Protein AF-A0A1A8ADJ1-F1 (afdb_monomer_lite)

Organism: Nothobranchius furzeri (NCBI:txid105023)

Structure (mmCIF, N/CA/C/O backbone):
data_AF-A0A1A8ADJ1-F1
#
_entry.id   AF-A0A1A8ADJ1-F1
#
loop_
_atom_site.group_PDB
_atom_site.id
_atom_site.type_symbol
_atom_site.label_atom_id
_atom_site.label_alt_id
_atom_site.label_comp_id
_atom_site.label_asym_id
_atom_site.label_entity_id
_atom_site.label_seq_id
_atom_site.pdbx_PDB_ins_code
_atom_site.Cartn_x
_atom_site.Cartn_y
_atom_site.Cartn_z
_atom_site.occupancy
_atom_site.B_iso_or_equiv
_atom_site.auth_seq_id
_atom_site.auth_comp_id
_atom_site.auth_asym_id
_atom_site.auth_atom_id
_atom_site.pdbx_PDB_model_num
ATOM 1 N N . VAL A 1 1 ? 2.678 -31.074 -3.397 1.00 87.25 1 VAL A N 1
ATOM 2 C CA . VAL A 1 1 ? 1.955 -30.328 -4.460 1.00 87.25 1 VAL A CA 1
ATOM 3 C C . VAL A 1 1 ? 1.879 -28.835 -4.158 1.00 87.25 1 VAL A C 1
ATOM 5 O O . VAL A 1 1 ? 2.437 -28.079 -4.932 1.00 87.25 1 VAL A O 1
ATOM 8 N N . PHE A 1 2 ? 1.310 -28.398 -3.027 1.00 93.00 2 PHE A N 1
ATOM 9 C CA . PHE A 1 2 ? 1.237 -26.970 -2.656 1.00 93.00 2 PHE A CA 1
ATOM 10 C C . PHE A 1 2 ? 2.589 -26.233 -2.717 1.00 93.00 2 PHE A C 1
ATOM 12 O O . PHE A 1 2 ? 2.708 -25.214 -3.387 1.00 93.00 2 PHE A O 1
ATOM 19 N N . VAL A 1 3 ? 3.635 -26.805 -2.111 1.00 93.75 3 VAL A N 1
ATOM 20 C CA . VAL A 1 3 ? 4.992 -26.227 -2.138 1.00 93.75 3 VAL A CA 1
ATOM 21 C C . VAL A 1 3 ? 5.535 -26.101 -3.566 1.00 93.75 3 VAL A C 1
ATOM 23 O O . VAL A 1 3 ? 6.111 -25.077 -3.905 1.00 93.75 3 VAL A O 1
ATOM 26 N N . LEU A 1 4 ? 5.305 -27.099 -4.426 1.00 93.88 4 LEU A N 1
ATOM 27 C CA . LEU A 1 4 ? 5.736 -27.049 -5.828 1.00 93.88 4 LEU A CA 1
ATOM 28 C C . LEU A 1 4 ? 5.036 -25.921 -6.593 1.00 93.88 4 LEU A C 1
ATOM 30 O O . LEU A 1 4 ? 5.687 -25.212 -7.351 1.00 93.88 4 LEU A O 1
ATOM 34 N N . VAL A 1 5 ? 3.735 -25.724 -6.362 1.00 94.44 5 VAL A N 1
ATOM 35 C CA . VAL A 1 5 ? 2.977 -24.621 -6.970 1.00 94.44 5 VAL A CA 1
ATOM 36 C C . VAL A 1 5 ? 3.534 -23.272 -6.517 1.00 94.44 5 VAL A C 1
ATOM 38 O O . VAL A 1 5 ? 3.793 -22.418 -7.359 1.00 94.44 5 VAL A O 1
ATOM 41 N N . LEU A 1 6 ? 3.785 -23.095 -5.215 1.00 91.94 6 LEU A N 1
ATOM 42 C CA . LEU A 1 6 ? 4.380 -21.862 -4.691 1.00 91.94 6 LEU A CA 1
ATOM 43 C C . LEU A 1 6 ? 5.757 -21.585 -5.302 1.00 91.94 6 LEU A C 1
ATOM 45 O O . LEU A 1 6 ? 6.013 -20.465 -5.732 1.00 91.94 6 LEU A O 1
ATOM 49 N N . VAL A 1 7 ? 6.612 -22.606 -5.404 1.00 94.56 7 VAL A N 1
ATOM 50 C CA . VAL A 1 7 ? 7.945 -22.476 -6.010 1.00 94.56 7 VAL A CA 1
ATOM 51 C C . VAL A 1 7 ? 7.849 -22.051 -7.475 1.00 94.56 7 VAL A C 1
ATOM 53 O O . VAL A 1 7 ? 8.554 -21.132 -7.882 1.00 94.56 7 VAL A O 1
ATOM 56 N N . LEU A 1 8 ? 6.960 -22.662 -8.264 1.00 94.12 8 LEU A N 1
ATOM 57 C CA . LEU A 1 8 ? 6.774 -22.288 -9.670 1.00 94.12 8 LEU A CA 1
ATOM 58 C C . LEU A 1 8 ? 6.313 -20.834 -9.815 1.00 94.12 8 LEU A C 1
ATOM 60 O O . LEU A 1 8 ? 6.860 -20.101 -10.636 1.00 94.12 8 LEU A O 1
ATOM 64 N N . VAL A 1 9 ? 5.360 -20.397 -8.988 1.00 91.69 9 VAL A N 1
ATOM 65 C CA . VAL A 1 9 ? 4.896 -19.002 -8.977 1.00 91.69 9 VAL A CA 1
ATOM 66 C C . VAL A 1 9 ? 6.034 -18.047 -8.604 1.00 91.69 9 VAL A C 1
ATOM 68 O O . VAL A 1 9 ? 6.210 -17.028 -9.267 1.00 91.69 9 VAL A O 1
ATOM 71 N N . SER A 1 10 ? 6.854 -18.382 -7.601 1.00 88.06 10 SER A N 1
ATOM 72 C CA . SER A 1 10 ? 8.014 -17.567 -7.218 1.00 88.06 10 SER A CA 1
ATOM 73 C C . SER A 1 10 ? 9.059 -17.461 -8.331 1.00 88.06 10 SER A C 1
ATOM 75 O O . SER A 1 10 ? 9.594 -16.377 -8.554 1.00 88.06 10 SER A O 1
ATOM 77 N N . VAL A 1 11 ? 9.333 -18.550 -9.059 1.00 90.38 11 VAL A N 1
ATOM 78 C CA . VAL A 1 11 ? 10.274 -18.541 -10.194 1.00 90.38 11 VAL A CA 1
ATOM 79 C C . VAL A 1 11 ? 9.740 -17.683 -11.343 1.00 90.38 11 VAL A C 1
ATOM 81 O O . VAL A 1 11 ? 10.486 -16.886 -11.908 1.00 90.38 11 VAL A O 1
ATOM 84 N N . LEU A 1 12 ? 8.442 -17.782 -11.648 1.00 89.06 12 LEU A N 1
ATOM 85 C CA . LEU A 1 12 ? 7.790 -16.952 -12.669 1.00 89.06 12 LEU A CA 1
ATOM 86 C C . LEU A 1 12 ? 7.793 -15.455 -12.323 1.00 89.06 12 LEU A C 1
ATOM 88 O O . LEU A 1 12 ? 7.687 -14.621 -13.219 1.00 89.06 12 LEU A O 1
ATOM 92 N N . TRP A 1 13 ? 7.947 -15.102 -11.046 1.00 83.88 13 TRP A N 1
ATOM 93 C CA . TRP A 1 13 ? 7.990 -13.714 -10.587 1.00 83.88 13 TRP A CA 1
ATOM 94 C C . TRP A 1 13 ? 9.356 -13.035 -10.801 1.00 83.88 13 TRP A C 1
ATOM 96 O O . TRP A 1 13 ? 9.438 -11.810 -10.843 1.00 83.88 13 TRP A O 1
ATOM 106 N N . ILE A 1 14 ? 10.438 -13.799 -10.989 1.00 83.94 14 ILE A N 1
ATOM 107 C CA . ILE A 1 14 ? 11.802 -13.272 -11.193 1.00 83.94 14 ILE A CA 1
ATOM 108 C C . ILE A 1 14 ? 11.910 -12.255 -12.354 1.00 83.94 14 ILE A C 1
ATOM 110 O O . ILE A 1 14 ? 12.433 -11.163 -12.113 1.00 83.94 14 ILE A O 1
ATOM 114 N N . PRO A 1 15 ? 11.429 -12.529 -13.588 1.00 79.38 15 PRO A N 1
ATOM 115 C CA . PRO A 1 15 ? 11.544 -11.573 -14.698 1.00 79.38 15 PRO A CA 1
ATOM 116 C C . PRO A 1 15 ? 10.787 -10.265 -14.431 1.00 79.38 15 PRO A C 1
ATOM 118 O O . PRO A 1 15 ? 11.233 -9.189 -14.825 1.00 79.38 15 PRO A O 1
ATOM 121 N N . VAL A 1 16 ? 9.671 -10.346 -13.704 1.00 77.25 16 VAL A N 1
ATOM 122 C CA . VAL A 1 16 ? 8.857 -9.186 -13.324 1.00 77.25 16 VAL A CA 1
ATOM 123 C C . VAL A 1 16 ? 9.631 -8.260 -12.376 1.00 77.25 16 VAL A C 1
ATOM 125 O O . VAL A 1 16 ?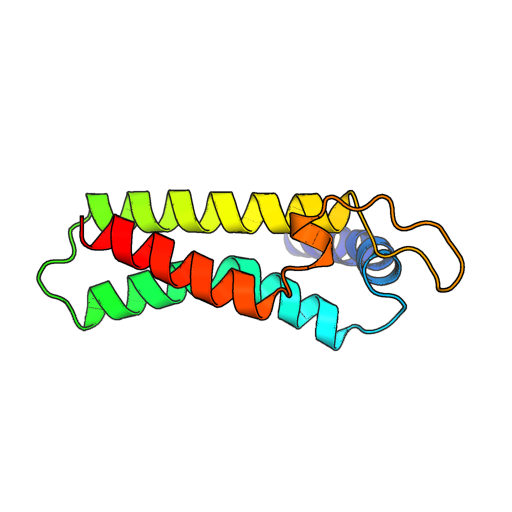 9.605 -7.040 -12.541 1.00 77.25 16 VAL A O 1
ATOM 128 N N . VAL A 1 17 ? 10.378 -8.826 -11.422 1.00 75.69 17 VAL A N 1
ATOM 129 C CA . VAL A 1 17 ? 11.231 -8.055 -10.499 1.00 75.69 17 VAL A CA 1
ATOM 130 C C . VAL A 1 17 ? 12.350 -7.332 -11.250 1.00 75.69 17 VAL A C 1
ATOM 132 O O . VAL A 1 17 ? 12.645 -6.175 -10.950 1.00 75.69 17 VAL A O 1
ATOM 135 N N . GLN A 1 18 ? 12.958 -7.983 -12.246 1.00 71.94 18 GLN A N 1
ATOM 136 C CA . GLN A 1 18 ? 14.040 -7.389 -13.036 1.00 71.94 18 GLN A CA 1
ATOM 137 C C . GLN A 1 18 ? 13.560 -6.214 -13.901 1.00 71.94 18 GLN A C 1
ATOM 139 O O . GLN A 1 18 ? 14.282 -5.227 -14.037 1.00 71.94 18 GLN A O 1
ATOM 144 N N . ALA A 1 19 ? 12.334 -6.287 -14.429 1.00 68.12 19 ALA A N 1
ATOM 145 C CA . ALA A 1 19 ? 11.751 -5.242 -15.271 1.00 68.12 19 ALA A CA 1
ATOM 146 C C . ALA A 1 19 ? 11.308 -3.983 -14.496 1.00 68.12 19 ALA A C 1
ATOM 148 O O . ALA A 1 19 ? 11.267 -2.895 -15.063 1.00 68.12 19 ALA A O 1
ATOM 149 N N . SER A 1 20 ? 10.962 -4.105 -13.209 1.00 60.53 20 SER A N 1
ATOM 150 C CA . SER A 1 20 ? 10.227 -3.054 -12.490 1.00 60.53 20 SER A CA 1
ATOM 151 C C . SER A 1 20 ? 11.085 -1.878 -11.990 1.00 60.53 20 SER A C 1
ATOM 153 O O . SER A 1 20 ? 10.539 -0.788 -11.838 1.00 60.53 20 SER A O 1
ATOM 155 N N . GLN A 1 21 ? 12.395 -2.032 -11.735 1.00 58.41 21 GLN A N 1
ATOM 156 C CA . GLN A 1 21 ? 13.208 -0.978 -11.080 1.00 58.41 21 GLN A CA 1
ATOM 157 C C . GLN A 1 21 ? 14.716 -1.017 -11.418 1.00 58.41 21 GLN A C 1
ATOM 159 O O . GLN A 1 21 ? 15.553 -0.881 -10.526 1.00 58.41 21 GLN A O 1
ATOM 164 N N . GLY A 1 22 ? 15.104 -1.258 -12.678 1.00 61.12 22 GLY A N 1
ATOM 165 C CA . GLY A 1 22 ? 16.497 -1.066 -13.134 1.00 61.12 22 GLY A CA 1
ATOM 166 C C . GLY A 1 22 ? 17.589 -1.790 -12.319 1.00 61.12 22 GLY A C 1
ATOM 167 O O . GLY A 1 22 ? 18.729 -1.335 -12.287 1.00 61.12 22 GLY A O 1
ATOM 168 N N . GLY A 1 23 ? 17.247 -2.885 -11.624 1.00 58.88 23 GLY A N 1
ATOM 169 C CA . GLY A 1 23 ? 18.161 -3.661 -10.772 1.00 58.88 23 GLY A CA 1
ATOM 170 C C . GLY A 1 23 ? 18.172 -3.318 -9.272 1.00 58.88 23 GLY A C 1
ATOM 171 O O . GLY A 1 23 ? 18.862 -3.996 -8.511 1.00 58.88 23 GLY A O 1
ATOM 172 N N . GLN A 1 24 ? 17.404 -2.332 -8.793 1.00 69.69 24 GLN A N 1
ATOM 173 C CA . GLN A 1 24 ? 17.358 -1.974 -7.365 1.00 69.69 24 GLN A CA 1
ATOM 174 C C . GLN A 1 24 ? 16.297 -2.776 -6.588 1.00 69.69 24 GLN A C 1
ATOM 176 O O . GLN A 1 24 ? 15.217 -2.283 -6.262 1.00 69.69 24 GLN A O 1
ATOM 181 N N . LEU A 1 25 ? 16.635 -4.023 -6.237 1.00 77.56 25 LEU A N 1
ATOM 182 C CA . LEU A 1 25 ? 15.749 -4.967 -5.531 1.00 77.56 25 LEU A CA 1
ATOM 183 C C . LEU A 1 25 ? 15.184 -4.420 -4.204 1.00 77.56 25 LEU A C 1
ATOM 185 O O . LEU A 1 25 ? 14.032 -4.677 -3.860 1.00 77.56 25 LEU A O 1
ATOM 189 N N . PHE A 1 26 ? 15.979 -3.635 -3.471 1.00 77.25 26 PHE A N 1
ATOM 190 C CA . PHE A 1 26 ? 15.562 -3.032 -2.202 1.00 77.25 26 PHE A CA 1
ATOM 191 C C . PHE A 1 26 ? 14.405 -2.035 -2.379 1.00 77.25 26 PHE A C 1
ATOM 193 O O . PHE A 1 26 ? 13.416 -2.105 -1.653 1.00 77.25 26 PHE A O 1
ATOM 200 N N . ILE A 1 27 ? 14.488 -1.161 -3.388 1.00 76.56 27 ILE A N 1
ATOM 201 C CA . ILE A 1 27 ? 13.452 -0.157 -3.668 1.00 76.56 27 ILE A CA 1
ATOM 202 C C . ILE A 1 27 ? 12.150 -0.828 -4.113 1.00 76.56 27 ILE A C 1
ATOM 204 O O . ILE A 1 27 ? 11.074 -0.396 -3.712 1.00 76.56 27 ILE A O 1
ATOM 208 N N . TYR A 1 28 ? 12.244 -1.925 -4.867 1.00 81.62 28 TYR A N 1
ATOM 209 C CA . TYR A 1 28 ? 11.090 -2.724 -5.279 1.00 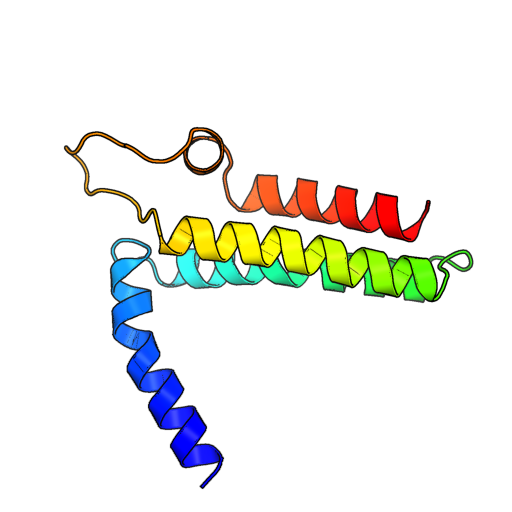81.62 28 TYR A CA 1
ATOM 210 C C . TYR A 1 28 ? 10.338 -3.352 -4.092 1.00 81.62 28 TYR A C 1
ATOM 212 O O . TYR A 1 28 ? 9.120 -3.226 -3.974 1.00 81.62 28 TYR A O 1
ATOM 220 N N . ILE A 1 29 ? 11.052 -4.017 -3.180 1.00 83.69 29 ILE A N 1
ATOM 221 C CA . ILE A 1 29 ? 10.415 -4.642 -2.008 1.00 83.69 29 ILE A CA 1
ATOM 222 C C . ILE A 1 29 ? 9.812 -3.571 -1.095 1.00 83.69 29 ILE A C 1
ATOM 224 O O . ILE A 1 29 ? 8.715 -3.749 -0.550 1.00 83.69 29 ILE A O 1
ATOM 228 N N . GLN A 1 30 ? 10.515 -2.448 -0.941 1.00 83.69 30 GLN A N 1
ATOM 229 C CA . GLN A 1 30 ? 10.047 -1.340 -0.125 1.00 83.69 30 GLN A CA 1
ATOM 230 C C . GLN A 1 30 ? 8.791 -0.695 -0.720 1.00 83.69 30 GLN A C 1
ATOM 232 O O . GLN A 1 30 ? 7.854 -0.427 0.033 1.00 83.69 30 GLN A O 1
ATOM 237 N N . SER A 1 31 ? 8.721 -0.480 -2.039 1.00 85.19 31 SER A N 1
ATOM 238 C CA . SER A 1 31 ? 7.549 0.128 -2.680 1.00 85.19 31 SER A CA 1
ATOM 239 C C . SER A 1 31 ? 6.307 -0.755 -2.543 1.00 85.19 31 SER A C 1
ATOM 241 O O . SER A 1 31 ? 5.268 -0.265 -2.107 1.00 85.19 31 SER A O 1
ATOM 243 N N . ILE A 1 32 ? 6.424 -2.067 -2.777 1.00 86.44 32 ILE A N 1
ATOM 244 C CA . ILE A 1 32 ? 5.308 -3.014 -2.612 1.00 86.44 32 ILE A CA 1
ATOM 245 C C . ILE A 1 32 ? 4.814 -3.053 -1.167 1.00 86.44 32 ILE A C 1
ATOM 247 O O . ILE A 1 32 ? 3.613 -2.932 -0.919 1.00 86.44 32 ILE A O 1
ATOM 251 N N . SER A 1 33 ? 5.733 -3.178 -0.205 1.00 88.94 33 SER A N 1
ATOM 252 C CA . SER A 1 33 ? 5.381 -3.155 1.222 1.00 88.94 33 SER A CA 1
ATOM 253 C C . SER A 1 33 ? 4.645 -1.862 1.576 1.00 88.94 33 SER A C 1
ATOM 255 O O . SER A 1 33 ? 3.629 -1.878 2.265 1.00 88.94 33 SER A O 1
ATOM 257 N N . THR A 1 34 ? 5.094 -0.743 1.013 1.00 88.94 34 THR A N 1
ATOM 258 C CA . THR A 1 34 ? 4.516 0.583 1.226 1.00 88.94 34 THR A CA 1
ATOM 259 C C . THR A 1 34 ? 3.111 0.741 0.619 1.00 88.94 34 THR A C 1
ATOM 261 O O . THR A 1 34 ? 2.353 1.592 1.072 1.00 88.94 34 THR A O 1
ATOM 264 N N . TYR A 1 35 ? 2.705 -0.086 -0.349 1.00 88.25 35 TYR A N 1
ATOM 265 C CA . TYR A 1 35 ? 1.345 -0.060 -0.906 1.00 88.25 35 TYR A CA 1
ATOM 266 C C . TYR A 1 35 ? 0.336 -0.889 -0.106 1.00 88.25 35 TYR A C 1
ATOM 268 O O . TYR A 1 35 ? -0.848 -0.559 -0.096 1.00 88.25 35 TYR A O 1
ATOM 276 N N . LEU A 1 36 ? 0.789 -1.947 0.572 1.00 89.06 36 LEU A N 1
ATOM 277 C CA . LEU A 1 36 ? -0.093 -2.932 1.213 1.00 89.06 36 LEU A CA 1
ATOM 278 C C . LEU A 1 36 ? -0.104 -2.840 2.744 1.00 89.06 36 LEU A C 1
ATOM 280 O O . LEU A 1 36 ? -1.136 -3.048 3.378 1.00 89.06 36 LEU A O 1
ATOM 284 N N . GLN A 1 37 ? 1.038 -2.530 3.353 1.00 90.56 37 GLN A N 1
ATOM 285 C CA . GLN A 1 37 ? 1.218 -2.511 4.804 1.00 90.56 37 GLN A CA 1
ATOM 286 C C . GLN A 1 37 ? 0.504 -1.350 5.533 1.00 90.56 37 GLN A C 1
ATOM 288 O O . GLN A 1 37 ? 0.013 -1.593 6.639 1.00 90.56 37 GLN A O 1
ATOM 293 N N . PRO A 1 38 ? 0.388 -0.122 4.979 1.00 90.69 38 PRO A N 1
ATOM 294 C CA . PRO A 1 38 ? -0.187 1.007 5.721 1.00 90.69 38 PRO A CA 1
ATOM 295 C C . PRO A 1 38 ? -1.681 0.876 6.076 1.00 90.69 38 PRO A C 1
ATOM 297 O O . PRO A 1 38 ? -2.051 1.173 7.211 1.00 90.69 38 PRO A O 1
ATOM 300 N N . PRO A 1 39 ? -2.567 0.386 5.183 1.00 89.38 39 PRO A N 1
ATOM 301 C CA . PRO A 1 39 ? -3.956 0.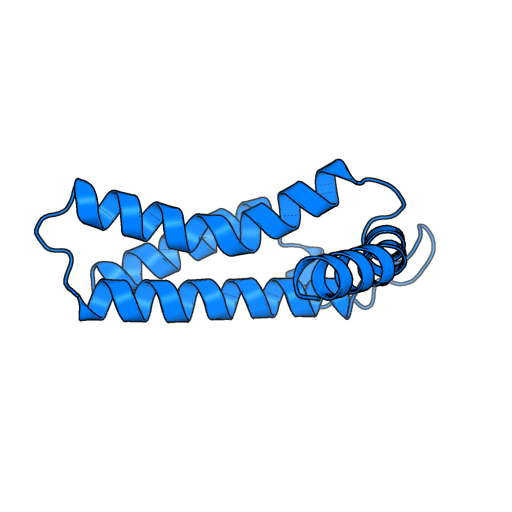087 5.538 1.00 89.38 39 PRO A CA 1
ATOM 302 C C . PRO A 1 39 ? -4.071 -0.874 6.724 1.00 89.38 39 PRO A C 1
ATOM 304 O O . PRO A 1 39 ? -4.851 -0.644 7.647 1.00 89.38 39 PRO A O 1
ATOM 307 N N . VAL A 1 40 ? -3.260 -1.935 6.712 1.00 91.81 40 VAL A N 1
ATOM 308 C CA . VAL A 1 40 ? -3.269 -2.978 7.742 1.00 91.81 40 VAL A CA 1
ATOM 309 C C . VAL A 1 40 ? -2.777 -2.425 9.078 1.00 91.81 40 VAL A C 1
ATOM 311 O O . VAL A 1 40 ? -3.400 -2.678 10.109 1.00 91.81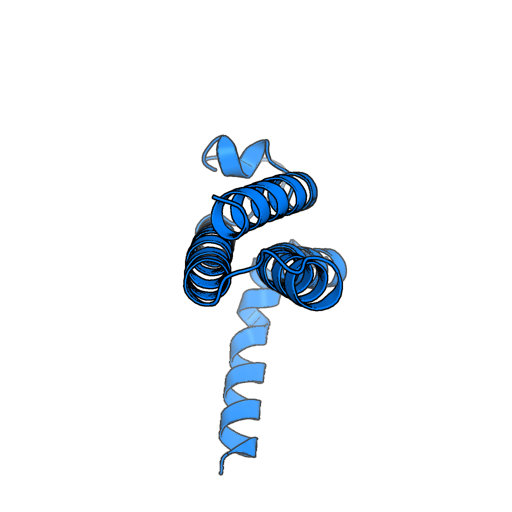 40 VAL A O 1
ATOM 314 N N . SER A 1 41 ? -1.695 -1.638 9.075 1.00 93.31 41 SER A N 1
ATOM 315 C CA . SER A 1 41 ? -1.138 -1.063 10.303 1.00 93.31 41 SER A CA 1
ATOM 316 C C . SER A 1 41 ? -2.086 -0.057 10.957 1.00 93.31 41 SER A C 1
ATOM 318 O O . SER A 1 41 ? -2.259 -0.103 12.172 1.00 93.31 41 SER A O 1
ATOM 320 N N . ILE A 1 42 ? -2.757 0.798 10.178 1.00 93.12 42 ILE A N 1
ATOM 321 C CA . ILE A 1 42 ? -3.731 1.767 10.701 1.00 93.12 42 ILE A CA 1
ATOM 322 C C . ILE A 1 42 ? -4.911 1.059 11.359 1.00 93.12 42 ILE A C 1
ATOM 324 O O . ILE A 1 42 ? -5.301 1.420 12.464 1.00 93.12 42 ILE A O 1
ATOM 328 N N . ILE A 1 43 ? -5.455 0.023 10.726 1.00 92.00 43 ILE A N 1
ATOM 329 C CA . ILE A 1 43 ? -6.594 -0.718 11.282 1.00 92.00 43 ILE A CA 1
ATOM 330 C C . ILE A 1 43 ? -6.191 -1.466 12.547 1.00 92.00 43 ILE A C 1
ATOM 332 O O . ILE A 1 43 ? -6.943 -1.465 13.518 1.00 92.00 43 ILE A O 1
ATOM 336 N N . PHE A 1 44 ? -4.990 -2.046 12.569 1.00 92.06 44 PHE A N 1
ATOM 337 C CA . PHE A 1 44 ? -4.455 -2.690 13.761 1.00 92.06 44 PHE A CA 1
ATOM 338 C C . PHE A 1 44 ? -4.287 -1.693 14.918 1.00 92.06 44 PHE A C 1
ATOM 340 O O . PHE A 1 44 ? -4.771 -1.935 16.023 1.00 92.06 44 PHE A O 1
ATOM 347 N N . LEU A 1 45 ? -3.677 -0.532 14.659 1.00 92.44 45 LEU A N 1
ATOM 348 C CA . LEU A 1 45 ? -3.507 0.523 15.661 1.00 92.44 45 LEU A CA 1
ATOM 349 C C . LEU A 1 45 ? -4.854 1.059 16.162 1.00 92.44 45 LEU A C 1
ATOM 351 O O . LEU A 1 45 ? -5.053 1.178 17.370 1.00 92.44 45 LEU A O 1
ATOM 355 N N . MET A 1 46 ? -5.798 1.328 15.261 1.00 89.31 46 MET A N 1
ATOM 356 C CA . MET A 1 46 ? -7.140 1.796 15.617 1.00 89.31 46 MET A CA 1
ATOM 357 C C . MET A 1 46 ? -7.928 0.736 16.394 1.00 89.31 46 MET A C 1
ATOM 359 O O . MET A 1 46 ? -8.647 1.076 17.330 1.00 89.31 46 MET A O 1
ATOM 363 N N . GLY A 1 47 ? -7.769 -0.548 16.072 1.00 89.56 47 GLY A N 1
ATOM 364 C CA . GLY A 1 47 ? -8.386 -1.644 16.818 1.00 89.56 47 GLY A CA 1
ATOM 365 C C . GLY A 1 47 ? -7.840 -1.784 18.243 1.00 89.56 47 GLY A C 1
ATOM 366 O O . GLY A 1 47 ? -8.609 -2.013 19.173 1.00 89.56 47 GLY A O 1
ATOM 367 N N . CYS A 1 48 ? -6.529 -1.605 18.438 1.00 89.38 48 CYS A N 1
ATOM 368 C CA . CYS A 1 48 ? -5.902 -1.712 19.758 1.00 89.38 48 CYS A CA 1
ATOM 369 C C . CYS A 1 48 ? -6.126 -0.476 20.642 1.00 89.38 48 CYS A C 1
ATOM 371 O O . CYS A 1 48 ? -6.389 -0.615 21.836 1.00 89.38 48 CYS A O 1
ATOM 373 N N . PHE A 1 49 ? -5.993 0.728 20.079 1.00 89.44 49 PHE A N 1
ATOM 374 C CA . PHE A 1 49 ? -5.946 1.972 20.855 1.00 89.44 49 PHE A CA 1
ATOM 375 C C . PHE A 1 49 ? -7.254 2.773 20.834 1.00 89.44 49 PHE A C 1
ATOM 377 O O . PHE A 1 49 ? -7.434 3.647 21.683 1.00 89.44 49 PHE A O 1
ATOM 384 N N . TRP A 1 50 ? -8.187 2.493 19.915 1.00 86.12 50 TRP A N 1
ATOM 385 C CA . TRP A 1 50 ? -9.393 3.302 19.737 1.00 86.12 50 TRP A CA 1
ATOM 386 C C . TRP A 1 50 ? -10.680 2.500 19.945 1.00 86.12 50 TRP A C 1
ATOM 388 O O . TRP A 1 50 ? -11.133 1.744 19.090 1.00 86.12 50 TRP A O 1
ATOM 398 N N . ARG A 1 51 ? -11.346 2.728 21.084 1.00 76.00 51 ARG A N 1
ATOM 399 C CA . ARG A 1 51 ? -12.599 2.035 21.444 1.00 76.00 51 ARG A CA 1
ATOM 400 C C . ARG A 1 51 ? -13.786 2.327 20.524 1.00 76.00 51 ARG A C 1
ATOM 402 O O . ARG A 1 51 ? -14.763 1.591 20.563 1.00 76.00 51 ARG A O 1
ATOM 409 N N . ARG A 1 52 ? -13.730 3.402 19.731 1.00 80.19 52 ARG A N 1
ATOM 410 C CA . ARG A 1 52 ? -14.806 3.793 18.804 1.00 80.19 52 ARG A CA 1
ATOM 411 C C . ARG A 1 52 ? -14.687 3.121 17.430 1.00 80.19 52 ARG A C 1
ATOM 413 O O . ARG A 1 52 ? -15.485 3.417 16.548 1.00 80.19 52 ARG A O 1
ATOM 420 N N . THR A 1 53 ? -13.678 2.276 17.231 1.00 81.19 53 THR A N 1
ATOM 421 C CA . THR A 1 53 ? -13.484 1.541 15.980 1.00 81.19 53 THR A CA 1
ATOM 422 C C . THR A 1 53 ? -14.608 0.524 15.807 1.00 81.19 53 THR A C 1
ATOM 424 O O . THR A 1 53 ? -14.770 -0.379 16.624 1.00 81.19 53 THR A O 1
ATOM 427 N N . ASN A 1 54 ? -15.389 0.677 14.739 1.00 87.62 54 ASN A N 1
ATOM 428 C CA . ASN A 1 54 ? -16.503 -0.211 14.414 1.00 87.62 54 ASN A CA 1
ATOM 429 C C . ASN A 1 54 ? -16.065 -1.299 13.424 1.00 87.62 54 ASN A C 1
ATOM 431 O O . ASN A 1 54 ? -15.212 -1.055 12.571 1.00 87.62 54 ASN A O 1
ATOM 435 N N . GLU A 1 55 ? -16.725 -2.459 13.447 1.00 88.00 55 GLU A N 1
ATOM 436 C CA . GLU A 1 55 ? -16.455 -3.564 12.507 1.00 88.00 55 GLU A CA 1
ATOM 437 C C . GLU A 1 55 ? -16.627 -3.137 11.042 1.00 88.00 55 GLU A C 1
ATOM 439 O O . GLU A 1 55 ? -15.795 -3.443 10.190 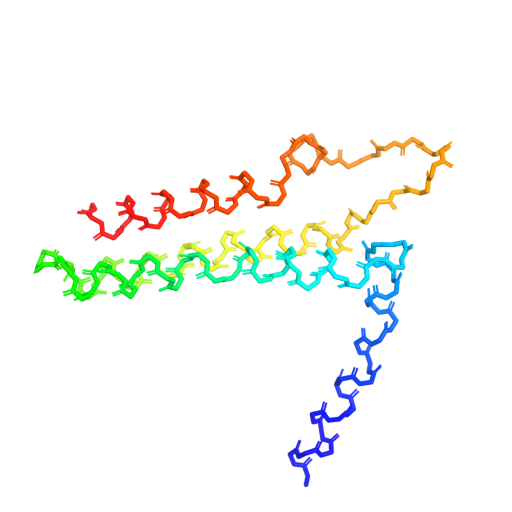1.00 88.00 55 GLU A O 1
ATOM 444 N N . LYS A 1 56 ? -17.683 -2.363 10.754 1.00 89.06 56 LYS A N 1
ATOM 445 C CA . LYS A 1 56 ? -17.944 -1.836 9.408 1.00 89.06 56 LYS A CA 1
ATOM 446 C C . LYS A 1 56 ? -16.846 -0.869 8.959 1.00 89.06 56 LYS A C 1
ATOM 448 O O . LYS A 1 56 ? -16.379 -0.986 7.832 1.00 89.06 56 LYS A O 1
ATOM 453 N N . GLY A 1 57 ? -16.412 0.039 9.836 1.00 87.75 57 GLY A N 1
ATOM 454 C CA . GLY A 1 57 ? -15.333 0.991 9.543 1.00 87.75 57 GLY A CA 1
ATOM 455 C C . GLY A 1 57 ? -14.000 0.284 9.298 1.00 87.75 57 GLY A C 1
ATOM 456 O O . GLY A 1 57 ? -13.307 0.589 8.333 1.00 87.75 57 GLY A O 1
ATOM 457 N N . ALA A 1 58 ? -13.679 -0.738 10.097 1.00 89.88 58 ALA A N 1
ATOM 458 C CA . ALA A 1 58 ? -12.497 -1.572 9.888 1.00 89.88 58 ALA A CA 1
ATOM 459 C C . ALA A 1 58 ? -12.550 -2.329 8.547 1.00 89.88 58 ALA A C 1
ATOM 461 O O . ALA A 1 58 ? -11.573 -2.329 7.800 1.00 89.88 58 ALA A O 1
ATOM 462 N N . PHE A 1 59 ? -13.695 -2.927 8.203 1.00 91.56 59 PHE A N 1
ATOM 463 C CA . PHE A 1 59 ? -13.865 -3.650 6.940 1.00 91.56 59 PHE A CA 1
ATOM 464 C C . PHE A 1 59 ? -13.748 -2.730 5.717 1.00 91.56 59 PHE A C 1
ATOM 466 O O . PHE A 1 59 ? -12.991 -3.024 4.788 1.00 91.56 59 PHE A O 1
ATOM 473 N N . TRP A 1 60 ? -14.463 -1.601 5.716 1.00 91.69 60 TRP A N 1
ATOM 474 C CA . TRP A 1 60 ? -14.425 -0.642 4.610 1.00 91.69 60 TRP A CA 1
ATOM 475 C C . TRP A 1 60 ? -13.080 0.075 4.523 1.00 91.69 60 TRP A C 1
ATOM 477 O O . TRP A 1 60 ? -12.569 0.255 3.420 1.00 91.69 60 TRP A O 1
ATOM 487 N N . GLY A 1 61 ? -12.459 0.397 5.659 1.00 92.00 61 GLY A N 1
ATOM 488 C CA . GLY A 1 61 ? -11.112 0.955 5.715 1.00 92.00 61 GLY A CA 1
ATOM 489 C C . GLY A 1 61 ? -10.086 0.021 5.081 1.00 92.00 61 GLY A C 1
ATOM 490 O O . GLY A 1 61 ? -9.302 0.459 4.239 1.00 92.00 61 GLY A O 1
ATOM 491 N N . LEU A 1 62 ? -10.134 -1.278 5.408 1.00 92.38 62 LEU A N 1
ATOM 492 C CA . LEU A 1 62 ? -9.218 -2.263 4.825 1.00 92.38 62 LEU A CA 1
ATOM 493 C C . LEU A 1 62 ? -9.477 -2.419 3.332 1.00 92.38 62 LEU A C 1
ATOM 495 O O . LEU A 1 62 ? -8.542 -2.397 2.540 1.00 92.38 62 LEU A O 1
ATOM 499 N N . THR A 1 63 ? -10.748 -2.553 2.954 1.00 93.69 63 THR A N 1
ATOM 500 C CA . THR A 1 63 ? -11.156 -2.794 1.568 1.00 93.69 63 THR A CA 1
ATOM 501 C C . THR A 1 63 ? -10.756 -1.627 0.672 1.00 93.69 63 THR A C 1
ATOM 503 O O . THR A 1 63 ? -10.112 -1.838 -0.354 1.00 93.69 63 THR A O 1
ATOM 506 N N . VAL A 1 64 ? -11.074 -0.390 1.064 1.00 93.12 64 VAL A N 1
ATOM 507 C CA . VAL A 1 64 ? -10.728 0.816 0.298 1.00 93.12 64 VAL A CA 1
ATOM 508 C C . VAL A 1 64 ? -9.215 1.020 0.267 1.00 93.12 64 VAL A C 1
ATOM 510 O O . VAL A 1 64 ? -8.654 1.204 -0.812 1.00 93.12 64 VAL A O 1
ATOM 513 N N . GLY A 1 65 ? -8.536 0.923 1.414 1.00 92.19 65 GLY A N 1
ATOM 514 C CA . GLY A 1 65 ? -7.084 1.088 1.494 1.00 92.19 65 GLY A CA 1
ATOM 515 C C . GLY A 1 65 ? -6.321 0.068 0.653 1.00 92.19 65 GLY A C 1
ATOM 516 O O . GLY A 1 65 ? -5.437 0.432 -0.119 1.00 92.19 65 GLY A O 1
ATOM 517 N N . LEU A 1 66 ? -6.696 -1.208 0.741 1.00 92.69 66 LEU A N 1
ATOM 518 C CA . LEU A 1 66 ? -6.066 -2.264 -0.044 1.00 92.69 66 LEU A CA 1
ATOM 519 C C . LEU A 1 66 ? -6.381 -2.117 -1.536 1.00 92.69 66 LEU A C 1
ATOM 521 O O . LEU A 1 66 ? -5.492 -2.293 -2.360 1.00 92.69 66 LEU A O 1
ATOM 525 N N . THR A 1 67 ? -7.610 -1.737 -1.899 1.00 93.81 67 THR A N 1
ATOM 526 C CA . THR A 1 67 ? -7.986 -1.512 -3.306 1.00 93.81 67 THR A CA 1
ATOM 527 C C . THR A 1 67 ? -7.167 -0.381 -3.922 1.00 93.81 67 THR A C 1
ATOM 529 O O . THR A 1 67 ? -6.595 -0.551 -4.996 1.00 93.81 67 THR A O 1
ATOM 532 N N . VAL A 1 68 ? -7.045 0.756 -3.232 1.00 91.06 68 VAL A N 1
ATOM 533 C CA . VAL A 1 68 ? -6.256 1.903 -3.706 1.00 91.06 68 VAL A CA 1
ATOM 534 C C . VAL A 1 68 ? -4.764 1.553 -3.788 1.00 91.06 68 VAL A C 1
ATOM 536 O O . VAL A 1 68 ? -4.118 1.874 -4.788 1.00 91.06 68 VAL A O 1
ATOM 539 N N . GLY A 1 69 ? -4.226 0.834 -2.796 1.00 90.56 69 GLY A N 1
ATOM 540 C CA . GLY A 1 69 ? -2.853 0.319 -2.819 1.00 90.56 69 GLY A CA 1
ATOM 541 C C . GLY A 1 69 ? -2.588 -0.635 -3.990 1.00 90.56 69 GLY A C 1
ATOM 542 O O . GLY A 1 69 ? -1.609 -0.469 -4.717 1.00 90.56 69 GLY A O 1
ATOM 543 N N . CYS A 1 70 ? -3.497 -1.580 -4.241 1.00 90.50 70 CYS A N 1
ATOM 544 C CA . CYS A 1 70 ? -3.418 -2.514 -5.365 1.00 90.50 70 CYS A CA 1
ATOM 545 C C . CYS A 1 70 ? -3.506 -1.809 -6.722 1.00 90.50 70 CYS A C 1
ATOM 547 O O . CYS A 1 70 ? -2.745 -2.146 -7.625 1.00 90.50 70 CYS A O 1
ATOM 549 N N . ILE A 1 71 ? -4.385 -0.812 -6.875 1.00 89.75 71 ILE A N 1
ATOM 550 C CA . ILE A 1 71 ? -4.461 -0.009 -8.106 1.00 89.75 71 ILE A CA 1
ATOM 551 C C . ILE A 1 71 ? -3.120 0.678 -8.364 1.00 89.75 71 ILE A C 1
ATOM 553 O O . ILE A 1 71 ? -2.624 0.637 -9.488 1.00 89.75 71 ILE A O 1
ATOM 557 N N . ARG A 1 72 ? -2.492 1.263 -7.335 1.00 85.56 72 ARG A N 1
ATOM 558 C CA . ARG A 1 72 ? -1.172 1.883 -7.495 1.00 85.56 72 ARG A CA 1
ATOM 559 C C . ARG A 1 72 ? -0.101 0.866 -7.879 1.00 85.56 72 ARG A C 1
ATOM 561 O O . ARG A 1 72 ? 0.677 1.141 -8.786 1.00 85.56 72 ARG A O 1
ATOM 568 N N . MET A 1 73 ? -0.101 -0.305 -7.243 1.00 85.44 73 MET A N 1
ATOM 569 C CA . MET A 1 73 ? 0.814 -1.395 -7.579 1.00 85.44 73 MET A CA 1
ATOM 570 C C . MET A 1 73 ? 0.660 -1.825 -9.047 1.00 85.44 73 MET A C 1
ATOM 572 O O . MET A 1 73 ? 1.654 -1.955 -9.753 1.00 85.44 73 MET A O 1
ATOM 576 N N . LEU A 1 74 ? -0.575 -1.994 -9.530 1.00 85.44 74 LEU A N 1
ATOM 577 C CA . LEU A 1 74 ? -0.852 -2.334 -10.929 1.00 85.44 74 LEU A CA 1
ATOM 578 C C . LEU A 1 74 ? -0.404 -1.231 -11.893 1.00 85.44 74 LEU A C 1
ATOM 580 O O . LEU A 1 74 ? 0.168 -1.533 -12.936 1.00 85.44 74 LEU A O 1
ATOM 584 N N . LEU A 1 75 ? -0.628 0.039 -11.552 1.00 81.69 75 LEU A N 1
ATOM 585 C CA . LEU A 1 75 ? -0.170 1.160 -12.373 1.00 81.69 75 LEU A CA 1
ATOM 586 C C . LEU A 1 75 ? 1.358 1.202 -12.476 1.00 81.69 75 LEU A C 1
ATOM 588 O O . LEU A 1 75 ? 1.870 1.405 -13.573 1.00 81.69 75 LEU A O 1
ATOM 592 N N . ASP A 1 76 ? 2.077 0.962 -11.378 1.00 78.31 76 ASP A N 1
ATOM 593 C CA . ASP A 1 76 ? 3.544 0.874 -11.383 1.00 78.31 76 ASP A CA 1
ATOM 594 C C . ASP A 1 76 ? 4.050 -0.324 -12.215 1.00 78.31 76 ASP A C 1
ATOM 596 O O . ASP A 1 76 ? 5.132 -0.249 -12.797 1.00 78.31 76 ASP A O 1
ATOM 600 N N . PHE A 1 77 ? 3.273 -1.412 -12.313 1.00 77.94 77 PHE A N 1
ATOM 601 C CA . PHE A 1 77 ? 3.580 -2.547 -13.194 1.00 77.94 77 PHE A CA 1
ATOM 602 C C . PHE A 1 77 ? 3.328 -2.251 -14.677 1.00 77.94 77 PHE A C 1
ATOM 604 O O . PHE A 1 77 ? 4.106 -2.690 -15.519 1.00 77.94 77 PHE A O 1
ATOM 611 N N . ILE A 1 78 ? 2.246 -1.538 -15.006 1.00 79.06 78 ILE A N 1
ATOM 612 C CA . ILE A 1 78 ? 1.884 -1.196 -16.394 1.00 79.06 78 ILE A CA 1
ATOM 613 C C . ILE A 1 78 ? 2.807 -0.105 -16.947 1.00 79.06 78 ILE A C 1
ATOM 615 O O . ILE A 1 78 ? 3.146 -0.124 -18.128 1.00 79.06 78 ILE A O 1
ATOM 619 N N . TYR A 1 79 ? 3.219 0.833 -16.093 1.00 73.31 79 TYR A N 1
ATOM 620 C CA . TYR A 1 79 ? 4.021 1.996 -16.453 1.00 73.31 79 TYR A CA 1
ATOM 621 C C . TYR A 1 79 ? 5.382 1.974 -15.736 1.00 73.31 79 TYR A C 1
ATOM 623 O O . TYR A 1 79 ? 5.624 2.800 -14.844 1.00 73.31 79 TYR A O 1
ATOM 631 N N . PRO A 1 80 ? 6.283 1.039 -16.104 1.00 71.38 80 PRO A N 1
ATOM 632 C CA . PRO A 1 80 ? 7.621 0.983 -15.536 1.00 71.38 80 PRO A CA 1
ATOM 633 C C . PRO A 1 80 ? 8.424 2.232 -15.905 1.00 71.38 80 PRO A C 1
ATOM 635 O O . PRO A 1 80 ? 8.084 2.980 -16.825 1.00 71.38 80 PRO A O 1
ATOM 638 N N . ALA A 1 81 ? 9.503 2.474 -15.164 1.00 68.12 81 ALA A N 1
ATOM 639 C CA . ALA A 1 81 ? 10.362 3.610 -15.442 1.00 68.12 81 ALA A CA 1
ATOM 640 C C . ALA A 1 81 ? 11.096 3.448 -16.777 1.00 68.12 81 ALA A C 1
ATOM 642 O O . ALA A 1 81 ? 11.832 2.468 -16.905 1.00 68.12 81 ALA A O 1
ATOM 643 N N . PRO A 1 82 ? 10.944 4.379 -17.743 1.00 69.25 82 PRO A N 1
ATOM 644 C CA . PRO A 1 82 ? 11.775 4.352 -18.929 1.00 69.25 82 PRO A CA 1
ATOM 645 C C . PRO A 1 82 ? 13.250 4.560 -18.549 1.00 69.25 82 PRO A C 1
ATOM 647 O O . PRO A 1 82 ? 13.550 5.222 -17.545 1.00 69.25 82 PRO A O 1
ATOM 650 N N . PRO A 1 83 ? 14.179 3.993 -19.333 1.00 68.75 83 PRO A N 1
ATOM 651 C CA . PRO A 1 83 ? 15.603 4.240 -19.171 1.00 68.75 83 PRO A CA 1
ATOM 652 C C . PRO A 1 83 ? 15.933 5.730 -19.347 1.00 68.75 83 PRO A C 1
ATOM 654 O O . PRO A 1 83 ? 15.217 6.486 -20.008 1.00 68.75 83 PRO A O 1
ATOM 657 N N . CYS A 1 84 ? 17.049 6.165 -18.754 1.00 62.94 84 CYS A N 1
ATOM 658 C CA . CYS A 1 84 ? 17.567 7.516 -18.959 1.00 62.94 84 CYS A CA 1
ATOM 659 C C . CYS A 1 84 ? 17.736 7.770 -20.470 1.00 62.94 84 CYS A C 1
ATOM 661 O O . CYS A 1 84 ? 18.443 6.989 -21.098 1.00 62.94 84 CYS A O 1
ATOM 663 N N . TYR A 1 85 ? 17.143 8.859 -20.990 1.00 60.91 85 TYR A N 1
ATOM 664 C CA . TYR A 1 85 ? 17.058 9.313 -22.402 1.00 60.91 85 TYR A CA 1
ATOM 665 C C . TYR A 1 85 ? 15.749 9.065 -23.185 1.00 60.91 85 TYR A C 1
ATOM 667 O O . TYR A 1 85 ? 15.652 9.558 -24.307 1.00 60.91 85 TYR A O 1
ATOM 675 N N . GLU A 1 86 ? 14.720 8.424 -22.625 1.00 70.25 86 GLU A N 1
ATOM 676 C CA . GLU A 1 86 ? 13.402 8.313 -23.288 1.00 70.25 86 GLU A CA 1
ATOM 677 C C . GLU A 1 86 ? 12.339 9.278 -22.724 1.00 70.25 86 GLU A C 1
ATOM 679 O O . GLU A 1 86 ? 12.407 9.704 -21.568 1.00 70.25 86 GLU A O 1
ATOM 684 N N . GLU A 1 87 ? 11.345 9.635 -23.550 1.00 68.44 87 GLU A N 1
ATOM 685 C CA . GLU A 1 87 ? 10.201 10.449 -23.121 1.00 68.44 87 GLU A CA 1
ATOM 686 C C . GLU A 1 87 ? 9.342 9.702 -22.088 1.00 68.44 87 GLU A C 1
ATOM 688 O O . GLU A 1 87 ? 8.873 8.583 -22.299 1.00 68.44 87 GLU A O 1
ATOM 693 N N . ASP A 1 88 ? 9.117 10.346 -20.941 1.00 68.19 88 ASP A N 1
ATOM 694 C CA . ASP A 1 88 ? 8.384 9.768 -19.817 1.00 68.19 88 ASP A CA 1
ATOM 695 C C . ASP A 1 88 ? 6.867 9.943 -19.987 1.00 68.19 88 ASP A C 1
ATOM 697 O O . ASP A 1 88 ? 6.298 10.951 -19.562 1.00 68.19 88 ASP A O 1
ATOM 701 N N . ASN A 1 89 ? 6.217 8.939 -20.585 1.00 67.44 89 ASN A N 1
ATOM 702 C CA . ASN A 1 89 ? 4.763 8.881 -20.812 1.00 67.44 89 ASN A CA 1
ATOM 703 C C . ASN A 1 89 ? 3.944 8.480 -19.570 1.00 67.44 89 ASN A C 1
ATOM 705 O O . ASN A 1 89 ? 2.743 8.210 -19.667 1.00 67.44 89 ASN A O 1
ATOM 709 N N . ARG A 1 90 ? 4.567 8.403 -18.388 1.00 70.50 90 ARG A N 1
ATOM 710 C CA . ARG A 1 90 ? 3.871 8.009 -17.161 1.00 70.50 90 ARG A CA 1
ATOM 711 C C . ARG A 1 90 ? 2.858 9.079 -16.742 1.00 70.50 90 ARG A C 1
ATOM 713 O O . ARG A 1 90 ? 3.165 10.273 -16.802 1.00 70.50 90 ARG A O 1
ATOM 720 N N . PRO A 1 91 ? 1.659 8.689 -16.266 1.00 73.50 91 PRO A N 1
ATOM 721 C CA . PRO A 1 91 ? 0.682 9.655 -15.780 1.00 73.50 91 PRO A CA 1
ATOM 722 C C . PRO A 1 91 ? 1.291 10.501 -14.655 1.00 73.50 91 PRO A C 1
ATOM 724 O O . PRO A 1 91 ? 2.030 9.993 -13.812 1.00 73.50 91 PRO A O 1
ATOM 727 N N . VAL A 1 92 ? 0.966 11.798 -14.614 1.00 68.31 92 VAL A N 1
ATOM 728 C CA . VAL A 1 92 ? 1.570 12.778 -13.684 1.00 68.31 92 VAL A CA 1
ATOM 729 C C . VAL A 1 92 ? 1.517 12.342 -12.212 1.00 68.31 92 VAL A C 1
ATOM 731 O O . VAL A 1 92 ? 2.446 12.595 -11.450 1.00 68.31 92 VAL A O 1
ATOM 734 N N . VAL A 1 93 ? 0.477 11.603 -11.819 1.00 66.06 93 VAL A N 1
ATOM 735 C CA . VAL A 1 93 ? 0.325 11.046 -10.464 1.00 66.06 93 VAL A CA 1
ATOM 736 C C . VAL A 1 93 ? 1.378 9.971 -10.161 1.00 66.06 93 VAL A C 1
ATOM 738 O O . VAL A 1 93 ? 1.821 9.841 -9.023 1.00 66.06 93 VAL A O 1
ATOM 741 N N . LEU A 1 94 ? 1.813 9.196 -11.156 1.00 68.06 94 LEU A N 1
ATOM 742 C CA . LEU A 1 94 ? 2.902 8.227 -11.002 1.00 68.06 94 LEU A CA 1
ATOM 743 C C . LEU A 1 94 ? 4.269 8.900 -10.981 1.00 68.06 94 LEU A C 1
ATOM 745 O O . LEU A 1 94 ? 5.119 8.519 -10.180 1.00 68.06 94 LEU A O 1
ATOM 749 N N . LYS A 1 95 ? 4.444 9.922 -11.819 1.00 67.00 95 LYS A N 1
ATOM 750 C CA . LYS A 1 95 ? 5.710 10.637 -11.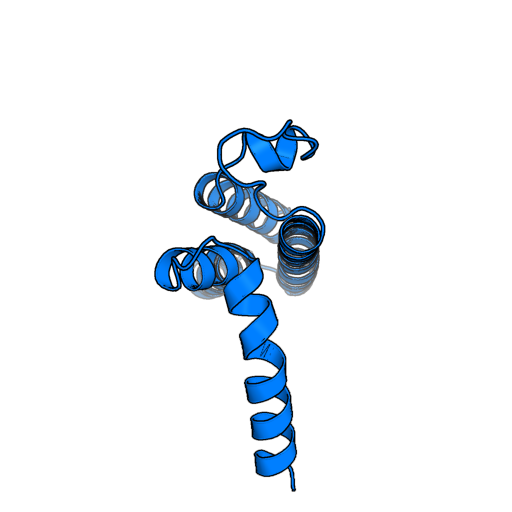985 1.00 67.00 95 LYS A CA 1
ATOM 751 C C . LYS A 1 95 ? 6.103 11.473 -10.764 1.00 67.00 95 LYS A C 1
ATOM 753 O O . LYS A 1 95 ? 7.263 11.461 -10.369 1.00 67.00 95 LYS A O 1
ATOM 758 N N . TYR A 1 96 ? 5.152 12.195 -10.166 1.00 70.81 96 TYR A N 1
ATOM 759 C CA . TYR A 1 96 ? 5.445 13.155 -9.091 1.00 70.81 96 TYR A CA 1
ATOM 760 C C . TYR A 1 96 ? 5.193 12.616 -7.679 1.00 70.81 96 TYR A C 1
ATOM 762 O O . TYR A 1 96 ? 5.772 13.128 -6.720 1.00 70.81 96 TYR A O 1
ATOM 770 N N . VAL A 1 97 ? 4.355 11.587 -7.518 1.00 75.00 97 VAL A N 1
ATOM 771 C CA . VAL A 1 97 ? 4.064 11.018 -6.195 1.00 75.00 97 VAL A CA 1
ATOM 772 C C . VAL A 1 97 ? 4.993 9.841 -5.930 1.00 75.00 97 VAL A C 1
ATOM 774 O O . VAL A 1 97 ? 4.795 8.742 -6.450 1.00 75.00 97 VAL A O 1
ATOM 777 N N . HIS A 1 98 ? 5.997 10.077 -5.085 1.00 80.56 98 HIS A N 1
ATOM 778 C CA . HIS A 1 98 ? 6.864 9.019 -4.574 1.00 80.56 98 HIS A CA 1
ATOM 779 C C . HIS A 1 98 ? 6.060 8.025 -3.720 1.00 80.56 98 HIS A C 1
ATOM 781 O O . HIS A 1 98 ? 5.124 8.422 -3.018 1.00 80.56 98 HIS A O 1
ATOM 787 N N . TYR A 1 99 ? 6.450 6.747 -3.727 1.00 79.69 99 TYR A N 1
ATOM 788 C CA . TYR A 1 99 ? 5.731 5.673 -3.026 1.00 79.69 99 TYR A CA 1
ATOM 789 C C . TYR A 1 99 ? 5.537 5.963 -1.525 1.00 79.69 99 TYR A C 1
ATOM 791 O O . TYR A 1 99 ? 4.500 5.625 -0.957 1.00 79.69 99 TYR A O 1
ATOM 799 N N . LEU A 1 100 ? 6.480 6.674 -0.893 1.00 80.50 100 LEU A N 1
ATOM 800 C CA . LEU A 1 100 ? 6.381 7.076 0.512 1.00 80.50 100 LEU A CA 1
ATOM 801 C C . LEU A 1 100 ? 5.264 8.104 0.765 1.00 80.50 100 LEU A C 1
ATOM 803 O O . LEU A 1 100 ? 4.498 7.954 1.713 1.00 80.50 100 LEU A O 1
ATOM 807 N N . TYR A 1 101 ? 5.126 9.123 -0.090 1.00 85.00 101 TYR A N 1
ATOM 808 C CA . TYR A 1 101 ? 4.043 10.108 0.038 1.00 85.00 101 TYR A CA 1
ATOM 809 C C . TYR A 1 101 ? 2.679 9.461 -0.194 1.00 85.00 101 TYR A C 1
ATOM 811 O O . TYR A 1 101 ? 1.719 9.758 0.518 1.00 85.00 101 TYR A O 1
ATOM 819 N N . PHE A 1 102 ? 2.611 8.528 -1.146 1.00 86.88 102 PHE A N 1
ATOM 820 C CA . PHE A 1 102 ? 1.412 7.736 -1.385 1.00 86.88 102 PHE A CA 1
ATOM 821 C C . PHE A 1 102 ? 1.021 6.903 -0.154 1.00 86.88 102 PHE A C 1
ATOM 823 O O . PHE A 1 102 ? -0.147 6.893 0.215 1.00 86.88 102 PHE A O 1
ATOM 830 N N . SER A 1 103 ? 1.986 6.281 0.529 1.00 86.38 103 SER A N 1
ATOM 831 C CA . SER A 1 103 ? 1.772 5.544 1.788 1.00 86.38 103 SER A CA 1
ATOM 832 C C . SER A 1 103 ? 1.090 6.363 2.871 1.00 86.38 103 SER A C 1
ATOM 834 O O . SER A 1 103 ? 0.134 5.926 3.516 1.00 86.38 103 SER A O 1
ATOM 836 N N . VAL A 1 104 ? 1.600 7.579 3.071 1.00 87.81 104 VAL A N 1
ATOM 837 C CA . VAL A 1 104 ? 1.103 8.496 4.091 1.00 87.81 104 VAL A CA 1
ATOM 838 C C . VAL A 1 104 ? -0.323 8.908 3.740 1.00 87.81 104 VAL A C 1
ATOM 840 O O . VAL A 1 104 ? -1.209 8.818 4.585 1.00 87.81 104 VAL A O 1
ATOM 843 N N . LEU A 1 105 ? -0.575 9.262 2.476 1.00 89.06 105 LEU A N 1
ATOM 844 C CA . LEU A 1 105 ? -1.918 9.578 1.992 1.00 89.06 105 LEU A CA 1
ATOM 845 C C . LEU A 1 105 ? -2.883 8.396 2.172 1.00 89.06 105 LEU A C 1
ATOM 847 O O . LEU A 1 105 ? -3.989 8.577 2.675 1.00 89.06 105 LEU A O 1
ATOM 851 N N . LEU A 1 106 ? -2.451 7.187 1.812 1.00 89.12 106 LEU A N 1
ATOM 852 C CA . LEU A 1 106 ? -3.240 5.966 1.944 1.00 89.12 106 LEU A CA 1
ATOM 853 C C . LEU A 1 106 ? -3.604 5.680 3.405 1.00 89.12 106 LEU A C 1
ATOM 855 O O . LEU A 1 106 ? -4.739 5.305 3.684 1.00 89.12 106 LEU A O 1
ATOM 859 N N . SER A 1 107 ? -2.668 5.923 4.325 1.00 89.00 107 SER A N 1
ATOM 860 C CA . SER A 1 107 ? -2.880 5.790 5.771 1.00 89.00 107 SER A CA 1
ATOM 861 C C . SER A 1 107 ? -3.914 6.783 6.300 1.00 89.00 107 SER A C 1
ATOM 863 O O . SER A 1 107 ? -4.739 6.438 7.142 1.00 89.00 107 SER A O 1
ATOM 865 N N . PHE A 1 108 ? -3.897 8.024 5.805 1.00 91.81 108 PHE A N 1
ATOM 866 C CA . PHE A 1 108 ? -4.905 9.019 6.172 1.00 91.81 108 PHE A CA 1
ATOM 867 C C . PHE A 1 108 ? -6.285 8.670 5.615 1.00 91.81 108 PHE A C 1
ATOM 869 O O . PHE A 1 108 ? -7.277 8.830 6.323 1.00 91.81 108 PHE A O 1
ATOM 876 N N . ILE A 1 109 ? -6.355 8.160 4.382 1.00 90.06 109 ILE A N 1
ATOM 877 C CA . ILE A 1 109 ? -7.612 7.704 3.776 1.00 90.06 109 ILE A CA 1
ATOM 878 C C . ILE A 1 109 ? -8.201 6.551 4.592 1.00 90.06 109 ILE A C 1
ATOM 880 O O . ILE A 1 109 ? -9.376 6.602 4.948 1.00 90.06 109 ILE A O 1
ATOM 884 N N . THR A 1 110 ? -7.404 5.534 4.936 1.00 89.12 110 THR A N 1
ATOM 885 C CA . THR A 1 110 ? -7.894 4.432 5.773 1.00 89.12 110 THR A CA 1
ATOM 886 C C . THR A 1 110 ? -8.314 4.907 7.151 1.00 89.12 110 THR A C 1
ATOM 888 O O . THR A 1 110 ? -9.372 4.502 7.618 1.00 89.12 110 THR A O 1
ATOM 891 N N . LEU A 1 111 ? -7.558 5.805 7.784 1.00 90.62 111 LEU A N 1
ATOM 892 C CA . LEU A 1 111 ? -7.940 6.370 9.076 1.00 90.62 111 LEU A CA 1
ATOM 893 C C . LEU A 1 111 ? -9.271 7.129 8.994 1.00 90.62 111 LEU A C 1
ATOM 895 O O . LEU A 1 111 ? -10.134 6.933 9.847 1.00 90.62 111 LEU A O 1
ATOM 899 N N . ALA A 1 112 ? -9.472 7.941 7.954 1.00 89.81 112 ALA A N 1
ATOM 900 C CA . ALA A 1 112 ? -10.717 8.674 7.743 1.00 89.81 112 ALA A CA 1
ATOM 901 C C . ALA A 1 112 ? -11.920 7.733 7.564 1.00 89.81 112 ALA A C 1
ATOM 903 O O . ALA A 1 112 ? -12.961 7.967 8.169 1.00 89.81 112 ALA A O 1
ATOM 904 N N . VAL A 1 113 ? -11.767 6.650 6.793 1.00 88.56 113 VAL A N 1
ATOM 905 C CA . VAL A 1 113 ? -12.828 5.646 6.572 1.00 88.56 113 VAL A CA 1
ATOM 906 C C . VAL A 1 113 ? -13.102 4.803 7.823 1.00 88.56 113 VAL A C 1
ATOM 908 O O . VAL A 1 113 ? -14.223 4.360 8.034 1.00 88.56 113 VAL A O 1
ATOM 911 N N . VAL A 1 114 ? -12.092 4.560 8.660 1.00 89.06 114 VAL A N 1
ATOM 912 C CA . VAL A 1 114 ? -12.264 3.804 9.910 1.00 89.06 114 VAL A CA 1
ATOM 913 C C . VAL A 1 114 ? -12.985 4.634 10.978 1.00 89.06 114 VAL A C 1
ATOM 915 O O . VAL A 1 114 ? -13.729 4.073 11.785 1.00 89.06 114 VAL A O 1
ATOM 918 N N . VAL A 1 115 ? -12.743 5.949 11.011 1.00 85.94 115 VAL A N 1
ATOM 919 C CA . VAL A 1 115 ? -13.311 6.869 12.012 1.00 85.94 115 VAL A CA 1
ATOM 920 C C . VAL A 1 115 ? -14.690 7.410 11.615 1.00 85.94 115 VAL A C 1
ATOM 922 O O . VAL A 1 115 ? -15.505 7.642 12.512 1.00 85.94 115 VAL A O 1
ATOM 925 N N . GLY A 1 116 ? -14.924 7.650 10.320 1.00 77.44 116 GLY A N 1
ATOM 926 C CA . GLY A 1 116 ? -16.198 8.138 9.772 1.00 77.44 116 GLY A CA 1
ATOM 927 C C . GLY A 1 116 ? -17.263 7.055 9.698 1.00 77.44 116 GLY A C 1
ATOM 928 O O . GLY A 1 116 ? -18.401 7.343 10.129 1.00 77.44 116 GLY A O 1
#

Radius of gyration: 16.95 Å; chains: 1; bounding box: 36×44×45 Å

Sequence (116 aa):
VFVLVLVLVSVLWIPVVQASQGGQLFIYIQSISTYLQPPVSIIFLMGCFWRRTNEKGAFWGLTVGLTVGCIRMLLDFIYPAPPCYEEDNRPVVLKYVHYLYFSVLLSFITLAVVVG

Foldseek 3Di:
DVVVVVVVVVVVCVVLCCQQAVPPNVLVVVLLCLLQVLLVVLLVCCVVPPPQFDPQLNVVLNVVSNVRSVVLVVLSSVQGDDPPPDDRPRDPCNVPDDSNNVSVVSNVSSNVSRND

InterPro domains:
  IPR001734 Sodium/solute symporter [PF00474] (2-65)
  IPR001734 Sodium/solute symporter [PS50283] (1-79)
  IPR038377 Sodium/glucose symporter superfamily [G3DSA:1.20.1730.10] (1-116)

pLDDT: mean 83.02, std 9.67, range [58.41, 94.56]

Secondary structure (DSSP, 8-state):
-HHHHHHHHHHHHHHHHHHHSTT-HHHHHHHHHHHHHHHHHHHHHHHHH-TT--HHHHHHHHHHHHHHHHHHHHHHHHSPPPPTTS---S-HHHHH--HHHHHHHHHHHHHHHHH-